Protein AF-A0A522R676-F1 (afdb_monomer_lite)

Secondary structure (DSSP, 8-state):
-HHHHHHHHHHHT-TTTTSS-SS---BTTB--HHHHHHHHHHHHHHHHTT--TTTTS----

pLDDT: mean 78.42, std 13.66, range [49.56, 94.0]

Foldseek 3Di:
DVVLLVVLVVVLVPPCQPVDDPDPQDDVVDDHPVNVVSVVSNCVVCVVVVDNPCVVPDDDD

Structure (mmCIF, N/CA/C/O backbone):
data_AF-A0A522R676-F1
#
_entry.id   AF-A0A522R676-F1
#
loop_
_atom_site.group_PDB
_atom_site.id
_atom_site.type_symbol
_atom_site.label_atom_id
_atom_site.label_alt_id
_atom_site.label_comp_id
_atom_site.label_asym_id
_atom_site.label_entity_id
_atom_site.label_seq_id
_atom_site.pdbx_PDB_ins_code
_atom_site.Cartn_x
_atom_site.Cartn_y
_atom_site.Cartn_z
_atom_site.occupancy
_atom_site.B_iso_or_equiv
_atom_site.auth_seq_id
_atom_site.auth_comp_id
_atom_site.auth_asym_id
_atom_site.auth_atom_id
_atom_site.pdbx_PDB_model_num
ATOM 1 N N . MET A 1 1 ? -15.993 6.717 -3.367 1.00 84.31 1 MET A N 1
ATOM 2 C CA . MET A 1 1 ? -14.911 5.970 -2.682 1.00 84.31 1 MET A CA 1
ATOM 3 C C . MET A 1 1 ? -14.583 4.621 -3.313 1.00 84.31 1 MET A C 1
ATOM 5 O O . MET A 1 1 ? -13.404 4.320 -3.389 1.00 84.31 1 MET A O 1
ATOM 9 N N . VAL A 1 2 ? -15.554 3.855 -3.835 1.00 90.88 2 VAL A N 1
ATOM 10 C CA . VAL A 1 2 ? -15.281 2.569 -4.521 1.00 90.88 2 VAL A CA 1
ATOM 11 C C . VAL A 1 2 ? -14.333 2.725 -5.721 1.00 90.88 2 VAL A C 1
ATOM 13 O O . VAL A 1 2 ? -13.297 2.074 -5.761 1.00 90.88 2 VAL A O 1
ATOM 16 N N . MET A 1 3 ? -14.631 3.642 -6.653 1.00 92.62 3 MET A N 1
ATOM 17 C CA . MET A 1 3 ? -13.765 3.895 -7.818 1.00 92.62 3 MET A CA 1
ATOM 18 C C . MET A 1 3 ? -12.352 4.332 -7.419 1.00 92.62 3 MET A C 1
ATOM 20 O O . MET A 1 3 ? -11.385 3.842 -7.985 1.00 92.62 3 MET A O 1
ATOM 24 N N . ALA A 1 4 ? -12.226 5.200 -6.409 1.00 90.06 4 ALA A N 1
ATOM 25 C CA . ALA A 1 4 ? -10.925 5.622 -5.891 1.00 90.06 4 ALA A CA 1
ATOM 26 C C . ALA A 1 4 ? -10.122 4.432 -5.338 1.00 90.06 4 ALA A C 1
ATOM 28 O O . ALA A 1 4 ? -8.937 4.326 -5.615 1.00 90.06 4 ALA A O 1
ATOM 29 N N . GLY A 1 5 ? -10.772 3.505 -4.625 1.00 91.62 5 GLY A N 1
ATOM 30 C CA . GLY A 1 5 ? -10.130 2.277 -4.151 1.00 91.62 5 GLY A CA 1
ATOM 31 C C . GL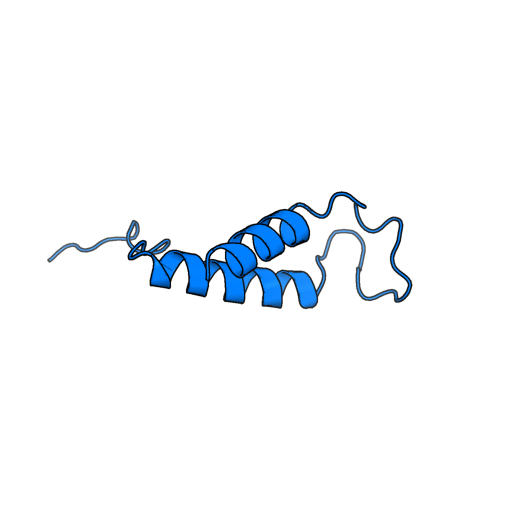Y A 1 5 ? -9.621 1.392 -5.288 1.00 91.62 5 GLY A C 1
ATOM 32 O O . GLY A 1 5 ? -8.479 0.954 -5.242 1.00 91.62 5 GLY A O 1
ATOM 33 N N . ILE A 1 6 ? -10.437 1.176 -6.325 1.00 92.69 6 ILE A N 1
ATOM 34 C CA . ILE A 1 6 ? -10.049 0.379 -7.502 1.00 92.69 6 ILE A CA 1
ATOM 35 C C . ILE A 1 6 ? -8.852 1.016 -8.217 1.00 92.69 6 ILE A C 1
ATOM 37 O O . ILE A 1 6 ? -7.891 0.319 -8.527 1.00 92.69 6 ILE A O 1
ATOM 41 N N . ILE A 1 7 ? -8.881 2.335 -8.424 1.00 91.00 7 ILE A N 1
ATOM 42 C CA . ILE A 1 7 ? -7.783 3.070 -9.065 1.00 91.00 7 ILE A CA 1
ATOM 43 C C . ILE A 1 7 ? -6.502 2.947 -8.236 1.00 91.00 7 ILE A C 1
ATOM 45 O O . ILE A 1 7 ? -5.467 2.609 -8.795 1.00 91.00 7 ILE A O 1
ATOM 49 N N . CYS A 1 8 ? -6.566 3.142 -6.914 1.00 91.44 8 CYS A N 1
ATOM 50 C CA . CYS A 1 8 ? -5.397 2.978 -6.048 1.00 91.44 8 CYS A CA 1
ATOM 51 C C . CYS A 1 8 ? -4.818 1.560 -6.104 1.00 91.44 8 CYS A C 1
ATOM 53 O O . CYS A 1 8 ? -3.605 1.412 -6.127 1.00 91.44 8 CYS A O 1
ATOM 55 N N . VAL A 1 9 ? -5.662 0.523 -6.129 1.00 90.81 9 VAL A N 1
ATOM 56 C CA . VAL A 1 9 ? -5.196 -0.870 -6.219 1.00 90.81 9 VAL A CA 1
ATOM 57 C C . VAL A 1 9 ? -4.500 -1.131 -7.553 1.00 90.81 9 VAL A C 1
ATOM 59 O O . VAL A 1 9 ? -3.425 -1.713 -7.559 1.00 90.81 9 VAL A O 1
ATOM 62 N N . ILE A 1 10 ? -5.076 -0.680 -8.670 1.00 89.06 10 ILE A N 1
ATOM 63 C CA . ILE A 1 10 ? -4.461 -0.837 -9.998 1.00 89.06 10 ILE A CA 1
ATOM 64 C C . ILE A 1 10 ? -3.131 -0.078 -10.072 1.00 89.06 10 ILE A C 1
ATOM 66 O O . ILE A 1 10 ? -2.162 -0.613 -10.598 1.00 89.06 10 ILE A O 1
ATOM 70 N N . TYR A 1 11 ? -3.080 1.131 -9.509 1.00 85.81 11 TYR A N 1
ATOM 71 C CA . TYR A 1 11 ? -1.878 1.963 -9.478 1.00 85.81 11 TYR A CA 1
ATOM 72 C C . TYR A 1 11 ? -0.742 1.309 -8.682 1.00 85.81 11 TYR A C 1
ATOM 74 O O . TYR A 1 11 ? 0.369 1.185 -9.173 1.00 85.81 11 TYR A O 1
ATOM 82 N N . LEU A 1 12 ? -1.044 0.813 -7.477 1.00 86.50 12 LEU A N 1
ATOM 83 C CA . LEU A 1 12 ? -0.067 0.150 -6.604 1.00 86.50 12 LEU A CA 1
ATOM 84 C C . LEU A 1 12 ? 0.370 -1.232 -7.097 1.00 86.50 12 LEU A C 1
ATOM 86 O O . LEU A 1 12 ? 1.382 -1.748 -6.634 1.00 86.50 12 LEU A O 1
ATOM 90 N N . LEU A 1 13 ? -0.394 -1.858 -7.997 1.00 85.81 13 LEU A N 1
ATOM 91 C CA . LEU A 1 13 ? 0.043 -3.083 -8.664 1.00 85.81 13 LEU A CA 1
ATOM 92 C C . LEU A 1 13 ? 1.161 -2.821 -9.678 1.00 85.81 13 LEU A C 1
ATOM 94 O O . LEU A 1 13 ? 1.804 -3.791 -10.073 1.00 85.81 13 LEU A O 1
ATOM 98 N N . ASN A 1 14 ? 1.378 -1.556 -10.071 1.00 79.81 14 ASN A N 1
ATOM 99 C CA . ASN A 1 14 ? 2.472 -1.105 -10.932 1.00 79.81 14 ASN A CA 1
ATOM 100 C C . ASN A 1 14 ? 2.714 -2.073 -12.119 1.00 79.81 14 ASN A C 1
ATOM 102 O O . ASN A 1 14 ? 3.769 -2.706 -12.220 1.00 79.81 14 ASN A O 1
ATOM 106 N N . PRO A 1 15 ? 1.695 -2.299 -12.980 1.00 69.94 15 PRO A N 1
ATOM 107 C CA . PRO A 1 15 ? 1.741 -3.327 -14.027 1.00 69.94 15 PRO A CA 1
ATOM 108 C C . PRO A 1 15 ? 2.776 -3.035 -15.121 1.00 69.94 15 PRO A C 1
ATOM 110 O O . PRO A 1 15 ? 3.176 -3.937 -15.854 1.00 69.94 15 PRO A O 1
ATOM 113 N N . ASP A 1 16 ? 3.186 -1.779 -15.249 1.00 70.38 16 ASP A N 1
ATOM 114 C CA . ASP A 1 16 ? 4.233 -1.302 -16.142 1.00 70.38 16 ASP A CA 1
ATOM 115 C C . ASP A 1 16 ? 5.647 -1.491 -15.567 1.00 70.38 16 ASP A C 1
ATOM 117 O O . ASP A 1 16 ? 6.614 -1.358 -16.317 1.00 70.38 16 ASP A O 1
ATOM 121 N N . ALA A 1 17 ? 5.777 -1.853 -14.282 1.00 65.75 17 ALA A N 1
ATOM 122 C CA . ALA A 1 17 ? 7.032 -2.151 -13.590 1.00 65.75 17 ALA A CA 1
ATOM 123 C C . ALA A 1 17 ? 8.116 -1.064 -13.752 1.00 65.75 17 ALA A C 1
ATOM 125 O O . ALA A 1 17 ? 9.310 -1.376 -13.779 1.00 65.75 17 ALA A O 1
ATOM 126 N N . GLY A 1 18 ? 7.715 0.205 -13.900 1.00 61.78 18 GLY A N 1
ATOM 127 C CA . GLY A 1 18 ? 8.633 1.324 -14.136 1.00 61.78 18 GLY A CA 1
ATOM 128 C C . GLY A 1 18 ? 9.280 1.342 -15.530 1.00 61.78 18 GLY A C 1
ATOM 129 O O . GLY A 1 18 ? 10.280 2.027 -15.735 1.00 61.78 18 GLY A O 1
ATOM 130 N N . VAL A 1 19 ? 8.750 0.587 -16.503 1.00 61.69 19 VAL A N 1
ATOM 131 C CA . VAL A 1 19 ? 9.264 0.526 -17.889 1.00 61.69 19 VAL A CA 1
ATOM 132 C C . VAL A 1 19 ? 8.748 1.693 -18.749 1.00 61.69 19 VAL A C 1
ATOM 134 O O . VAL A 1 19 ? 9.342 2.005 -19.781 1.00 61.69 19 VAL A O 1
ATOM 137 N N . LEU A 1 20 ? 7.662 2.362 -18.339 1.00 60.75 20 LEU A N 1
ATOM 138 C CA . LEU A 1 20 ? 6.973 3.409 -19.112 1.00 60.75 20 LEU A CA 1
ATOM 139 C C . LEU A 1 20 ? 6.940 4.780 -18.416 1.00 60.75 20 LEU A C 1
ATOM 141 O O . LEU A 1 20 ? 5.991 5.544 -18.593 1.00 60.75 20 LEU A O 1
ATOM 145 N N . GLU A 1 21 ? 7.964 5.133 -17.643 1.00 62.38 21 GLU A N 1
ATOM 146 C CA . GLU A 1 21 ? 7.982 6.428 -16.962 1.00 62.38 21 GLU A CA 1
ATOM 147 C C . GLU A 1 21 ? 8.630 7.537 -17.796 1.00 62.38 21 GLU A C 1
ATOM 149 O O . GLU A 1 21 ? 9.777 7.455 -18.232 1.00 62.38 21 GLU A O 1
ATOM 154 N N . LEU A 1 22 ? 7.863 8.610 -18.012 1.00 58.06 22 LEU A N 1
ATOM 155 C CA . LEU A 1 22 ? 8.274 9.819 -18.735 1.00 58.06 22 LEU A CA 1
ATOM 156 C C . LEU A 1 22 ? 9.236 10.699 -17.909 1.00 58.06 22 LEU A C 1
ATOM 158 O O . LEU A 1 22 ? 9.892 11.585 -18.457 1.00 58.06 22 LEU A O 1
ATOM 162 N N . ILE A 1 23 ? 9.304 10.473 -16.593 1.00 64.81 23 ILE A N 1
ATOM 163 C CA . ILE A 1 23 ? 10.114 11.222 -15.626 1.00 64.81 23 ILE A CA 1
ATOM 164 C C . ILE A 1 23 ? 10.820 10.204 -14.723 1.00 64.81 23 ILE A C 1
ATOM 166 O O . ILE A 1 23 ? 10.156 9.289 -14.245 1.00 64.81 23 ILE A O 1
ATOM 170 N N . PRO A 1 24 ? 12.127 10.351 -14.453 1.00 60.62 24 PRO A N 1
ATOM 171 C CA . PRO A 1 24 ? 12.839 9.456 -13.551 1.00 60.62 24 PRO A CA 1
ATOM 172 C C . PRO A 1 24 ? 12.541 9.833 -12.085 1.00 60.62 24 PRO A C 1
ATOM 174 O O . PRO A 1 24 ? 13.396 10.415 -11.422 1.00 60.62 24 PRO A O 1
ATOM 177 N N . ASP A 1 25 ? 11.324 9.555 -11.600 1.00 64.25 25 ASP A N 1
ATOM 178 C CA . ASP A 1 25 ? 10.983 9.605 -10.159 1.00 64.25 25 ASP A CA 1
ATOM 179 C C . ASP A 1 25 ? 11.246 8.247 -9.474 1.00 64.25 25 ASP A C 1
ATOM 181 O O . ASP A 1 25 ? 11.434 8.183 -8.260 1.00 64.25 25 ASP A O 1
ATOM 185 N N . ASN A 1 26 ? 11.391 7.168 -10.257 1.00 59.81 26 ASN A N 1
ATOM 186 C CA . ASN A 1 26 ? 11.679 5.835 -9.738 1.00 59.81 26 ASN A CA 1
ATOM 187 C C . ASN A 1 26 ? 13.178 5.573 -9.722 1.00 59.81 26 ASN A C 1
ATOM 189 O O . ASN A 1 26 ? 13.831 5.393 -10.754 1.00 59.81 26 ASN A O 1
ATOM 193 N N . ILE A 1 27 ? 13.737 5.486 -8.519 1.00 63.03 27 ILE A N 1
ATOM 194 C CA . ILE A 1 27 ? 15.051 4.883 -8.340 1.00 63.03 27 ILE A CA 1
ATOM 195 C C . ILE A 1 27 ? 14.814 3.369 -8.331 1.00 63.03 27 ILE A C 1
ATOM 197 O O . ILE A 1 27 ? 14.007 2.895 -7.537 1.00 63.03 27 ILE A O 1
ATOM 201 N N . PRO A 1 28 ? 15.492 2.565 -9.164 1.00 54.69 28 PRO A N 1
ATOM 202 C CA . PRO A 1 28 ? 15.329 1.116 -9.112 1.00 54.69 28 PRO A CA 1
ATOM 203 C C . PRO A 1 28 ? 15.513 0.618 -7.668 1.00 54.69 28 PRO A C 1
ATOM 205 O O . PRO A 1 28 ? 16.487 0.993 -7.017 1.00 54.69 28 PRO A O 1
ATOM 208 N N . ILE A 1 29 ? 14.578 -0.215 -7.184 1.00 62.31 29 ILE A N 1
ATOM 209 C CA . ILE A 1 29 ? 14.456 -0.733 -5.796 1.00 62.31 29 ILE A CA 1
ATOM 210 C C . ILE A 1 29 ? 13.712 0.207 -4.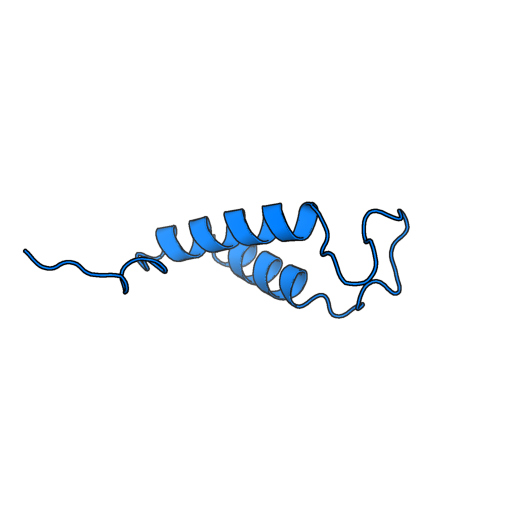815 1.00 62.31 29 ILE A C 1
ATOM 212 O O . ILE A 1 29 ? 13.194 -0.273 -3.806 1.00 62.31 29 ILE A O 1
ATOM 216 N N . ILE A 1 30 ? 13.582 1.506 -5.100 1.00 68.00 30 ILE A N 1
ATOM 217 C CA . ILE A 1 30 ? 12.872 2.488 -4.261 1.00 68.00 30 ILE A CA 1
ATOM 218 C C . ILE A 1 30 ? 11.636 2.982 -5.031 1.00 68.00 30 ILE A C 1
ATOM 220 O O . ILE A 1 30 ? 11.766 3.597 -6.083 1.00 68.00 30 ILE A O 1
ATOM 224 N N . GLY A 1 31 ? 10.441 2.682 -4.513 1.00 68.88 31 GLY A N 1
ATOM 225 C CA . GLY A 1 31 ? 9.167 3.063 -5.139 1.00 68.88 31 GLY A CA 1
ATOM 226 C C . GLY A 1 31 ? 8.961 4.578 -5.287 1.00 68.88 31 GLY A C 1
ATOM 227 O O . GLY A 1 31 ? 9.700 5.379 -4.710 1.00 68.88 31 GLY A O 1
ATOM 228 N N . ASN A 1 32 ? 7.932 4.950 -6.042 1.00 79.44 32 ASN A N 1
ATOM 229 C CA . ASN A 1 32 ? 7.605 6.321 -6.433 1.00 79.44 32 ASN A CA 1
ATOM 230 C C . ASN A 1 32 ? 6.888 7.089 -5.300 1.00 79.44 32 ASN A C 1
ATOM 232 O O . ASN A 1 32 ? 6.195 6.519 -4.445 1.00 79.44 32 ASN A O 1
ATOM 236 N N . LEU A 1 33 ? 7.017 8.418 -5.285 1.00 83.38 33 LEU A N 1
ATOM 237 C CA . LEU A 1 33 ? 6.260 9.287 -4.384 1.00 83.38 33 LEU A CA 1
ATOM 238 C C . LEU A 1 33 ? 4.740 9.205 -4.619 1.00 83.38 33 LEU A C 1
ATOM 240 O O . LEU A 1 33 ? 3.947 9.328 -3.677 1.00 83.38 33 LEU A O 1
ATOM 244 N N . ASP A 1 34 ? 4.307 8.991 -5.855 1.00 83.25 34 ASP A N 1
ATOM 245 C CA . ASP A 1 34 ? 2.889 8.844 -6.179 1.00 83.25 34 ASP A CA 1
ATOM 246 C C . ASP A 1 34 ? 2.280 7.529 -5.643 1.00 83.25 34 ASP A C 1
ATOM 248 O O . ASP A 1 34 ? 1.135 7.531 -5.181 1.00 83.25 34 ASP A O 1
ATOM 252 N N . GLU A 1 35 ? 3.054 6.445 -5.557 1.00 86.75 35 GLU A N 1
ATOM 253 C CA . GLU A 1 35 ? 2.680 5.187 -4.906 1.00 86.75 35 GLU A CA 1
ATOM 254 C C . GLU A 1 35 ? 2.446 5.410 -3.403 1.00 86.75 35 GLU A C 1
ATOM 256 O O . GLU A 1 35 ? 1.509 4.857 -2.813 1.00 86.75 35 GLU A O 1
ATOM 261 N N . VAL A 1 36 ? 3.214 6.300 -2.762 1.00 87.31 36 VAL A N 1
ATOM 262 C CA . VAL A 1 36 ? 2.961 6.708 -1.368 1.00 87.31 36 VAL A CA 1
ATOM 263 C C . VAL A 1 36 ? 1.610 7.416 -1.250 1.00 87.31 36 VAL A C 1
ATOM 265 O O . VAL A 1 36 ? 0.811 7.103 -0.359 1.00 87.31 36 VAL A O 1
ATOM 268 N N . ALA A 1 37 ? 1.311 8.343 -2.162 1.00 89.38 37 ALA A N 1
ATOM 269 C CA . ALA A 1 37 ? 0.032 9.046 -2.179 1.00 89.38 37 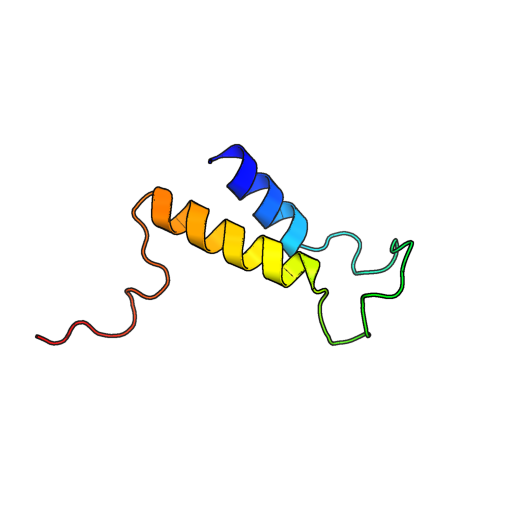ALA 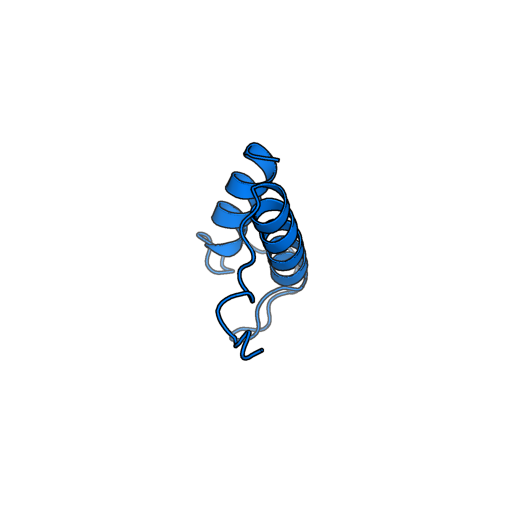A CA 1
ATOM 270 C C . ALA A 1 37 ? -1.147 8.088 -2.437 1.00 89.38 37 ALA A C 1
ATOM 272 O O . ALA A 1 37 ? -2.161 8.150 -1.728 1.00 89.38 37 ALA A O 1
ATOM 273 N N . ALA A 1 38 ? -0.997 7.160 -3.386 1.00 91.81 38 ALA A N 1
ATOM 274 C CA . ALA A 1 38 ? -1.974 6.117 -3.686 1.00 91.81 38 ALA A CA 1
ATOM 275 C C . ALA A 1 38 ? -2.202 5.192 -2.481 1.00 91.81 38 ALA A C 1
ATOM 277 O O . ALA A 1 38 ? -3.349 4.876 -2.157 1.00 91.81 38 ALA A O 1
ATOM 278 N N . THR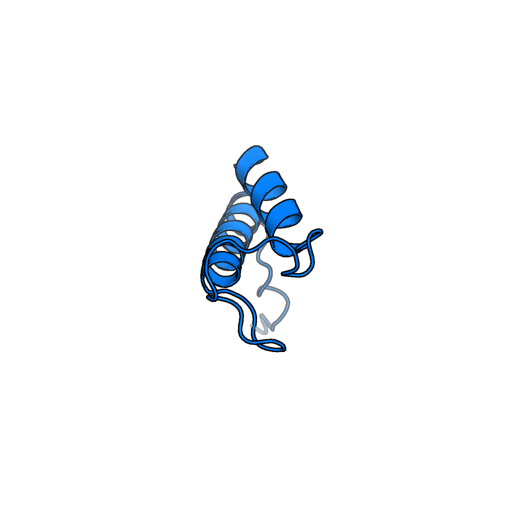 A 1 39 ? -1.143 4.840 -1.748 1.00 91.81 39 THR A N 1
ATOM 279 C CA . THR A 1 39 ? -1.222 4.042 -0.515 1.00 91.81 39 THR A CA 1
ATOM 280 C C . THR A 1 39 ? -1.995 4.772 0.582 1.00 91.81 39 THR A C 1
ATOM 282 O O . THR A 1 39 ? -2.924 4.214 1.172 1.00 91.81 39 THR A O 1
ATOM 285 N N . ILE A 1 40 ? -1.677 6.045 0.843 1.00 92.88 40 ILE A N 1
ATOM 286 C CA . ILE A 1 40 ? -2.388 6.855 1.847 1.00 92.88 40 ILE A CA 1
ATOM 287 C C . ILE A 1 40 ? -3.872 6.989 1.482 1.00 92.88 40 ILE A C 1
ATOM 289 O O . ILE A 1 40 ? -4.743 6.898 2.356 1.00 92.88 40 ILE A O 1
ATOM 293 N N . LEU A 1 41 ? -4.179 7.200 0.200 1.00 94.00 41 LEU A N 1
ATOM 294 C CA . LEU A 1 41 ? -5.554 7.287 -0.280 1.00 94.00 41 LEU A CA 1
ATOM 295 C C . LEU A 1 41 ? -6.289 5.951 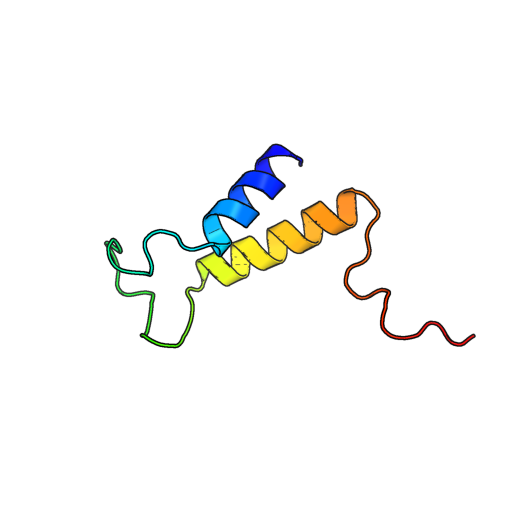-0.123 1.00 94.00 41 LEU A C 1
ATOM 297 O O . LEU A 1 41 ? -7.414 5.940 0.380 1.00 94.00 41 LEU A O 1
ATOM 301 N N . LEU A 1 42 ? -5.648 4.828 -0.452 1.00 93.94 42 LEU A N 1
ATOM 302 C CA . LEU A 1 42 ? -6.218 3.495 -0.276 1.00 93.94 42 LEU A CA 1
ATOM 303 C C . LEU A 1 42 ? -6.537 3.206 1.196 1.00 93.94 42 LEU A C 1
ATOM 305 O O . LEU A 1 42 ? -7.643 2.764 1.505 1.00 93.94 42 LEU A O 1
ATOM 309 N N . LEU A 1 43 ? -5.633 3.541 2.122 1.00 93.44 43 LEU A N 1
ATOM 310 C CA . LEU A 1 43 ? -5.876 3.405 3.564 1.00 93.44 43 LEU A CA 1
ATOM 311 C C . LEU A 1 43 ? -7.093 4.222 4.023 1.00 93.44 43 LEU A C 1
ATOM 313 O O . LEU A 1 43 ? -7.889 3.751 4.840 1.00 93.44 43 LEU A O 1
ATOM 317 N N . LYS A 1 44 ? -7.285 5.431 3.477 1.00 92.50 44 LYS A N 1
ATOM 318 C CA . LYS A 1 44 ? -8.479 6.249 3.746 1.00 92.50 44 LYS A CA 1
ATOM 319 C C . LYS A 1 44 ? -9.750 5.623 3.169 1.00 92.50 44 LYS A C 1
ATOM 321 O O . LYS A 1 44 ? -10.784 5.667 3.834 1.00 92.50 44 LYS A O 1
ATOM 326 N N . VAL A 1 45 ? -9.688 5.029 1.975 1.00 93.88 45 VAL A N 1
ATOM 327 C CA . VAL A 1 45 ? -10.824 4.315 1.366 1.00 93.88 45 VAL A CA 1
ATOM 328 C C . VAL A 1 45 ? -11.206 3.095 2.204 1.00 93.88 45 VAL A C 1
ATOM 330 O O . VAL A 1 45 ? -12.376 2.935 2.538 1.00 93.88 45 VAL A O 1
ATOM 333 N N . ILE A 1 46 ? -10.234 2.281 2.615 1.00 92.12 46 ILE A N 1
ATOM 334 C CA . ILE A 1 46 ? -10.451 1.106 3.473 1.00 92.12 46 ILE A CA 1
ATOM 335 C C . ILE A 1 46 ? -11.086 1.526 4.808 1.00 92.12 46 ILE A C 1
ATOM 337 O O . ILE A 1 46 ? -12.097 0.956 5.224 1.00 92.12 46 ILE A O 1
ATOM 341 N N . LYS A 1 47 ? -10.563 2.591 5.433 1.00 91.12 47 LYS A N 1
ATOM 342 C CA . LYS A 1 47 ? -11.127 3.165 6.663 1.00 91.12 47 LYS A CA 1
ATOM 343 C C . LYS A 1 47 ? -12.555 3.674 6.480 1.00 91.12 47 LYS A C 1
ATOM 345 O O . LYS A 1 47 ? -13.368 3.520 7.388 1.00 91.12 47 LYS A O 1
ATOM 350 N N . TYR A 1 48 ? -12.877 4.265 5.329 1.00 91.88 48 TYR A N 1
ATOM 351 C CA . TYR A 1 48 ? -14.233 4.725 5.028 1.00 91.88 48 TYR A CA 1
ATOM 352 C C . TYR A 1 48 ? -15.252 3.581 4.994 1.00 91.88 48 TYR A C 1
ATOM 354 O O . TYR A 1 48 ? -16.367 3.750 5.476 1.00 91.88 48 TYR A O 1
ATOM 362 N N . PHE A 1 49 ? -14.857 2.401 4.512 1.00 92.88 49 PHE A N 1
ATOM 363 C CA . PHE A 1 49 ? -15.694 1.195 4.557 1.00 92.88 49 PHE A CA 1
ATOM 364 C C . PHE A 1 49 ? -15.756 0.536 5.946 1.00 92.88 49 PHE A C 1
ATOM 366 O O . PHE A 1 49 ? -16.315 -0.547 6.094 1.00 92.88 49 PHE A O 1
ATOM 373 N N . GLY A 1 50 ? -15.209 1.184 6.978 1.00 88.31 50 GLY A N 1
ATOM 374 C CA . GLY A 1 50 ? -15.270 0.717 8.361 1.00 88.31 50 GLY A CA 1
ATOM 375 C C . GLY A 1 50 ? -14.175 -0.278 8.734 1.00 88.31 50 GLY A C 1
ATOM 376 O O . GLY A 1 50 ? -14.155 -0.758 9.867 1.00 88.31 50 GLY A O 1
ATOM 377 N N . TRP A 1 51 ? -13.236 -0.572 7.832 1.00 87.38 51 TRP A N 1
ATOM 378 C CA . TRP A 1 51 ? -12.136 -1.475 8.138 1.00 87.38 51 TRP A CA 1
ATOM 379 C C . TRP A 1 51 ? -10.928 -0.693 8.659 1.00 87.38 51 TRP A C 1
ATOM 381 O O . TRP A 1 51 ? -10.454 0.248 8.028 1.00 87.38 51 TRP A O 1
ATOM 391 N N . ASN A 1 52 ? -10.420 -1.064 9.835 1.00 84.19 52 ASN A N 1
ATOM 392 C CA . ASN A 1 52 ? -9.186 -0.501 10.372 1.00 84.19 52 ASN A CA 1
ATOM 393 C C . ASN A 1 52 ? -8.012 -1.451 10.076 1.00 84.19 52 ASN A C 1
ATOM 395 O O . ASN A 1 52 ? -7.852 -2.427 10.814 1.00 84.19 52 ASN A O 1
ATOM 399 N N . PRO A 1 53 ? -7.171 -1.177 9.061 1.00 75.88 53 PRO A N 1
ATOM 400 C CA . PRO A 1 53 ? -6.058 -2.059 8.703 1.00 75.88 53 PRO A CA 1
ATOM 401 C C . PRO A 1 53 ? -5.020 -2.197 9.830 1.00 75.88 53 PRO A C 1
ATOM 403 O O . PRO A 1 53 ? -4.331 -3.206 9.915 1.00 75.88 53 PRO A O 1
ATOM 406 N N . PHE A 1 54 ? -4.964 -1.235 10.756 1.00 79.31 54 PHE A N 1
ATOM 407 C CA . PHE A 1 54 ? -4.077 -1.266 11.925 1.00 79.31 54 PHE A CA 1
ATOM 408 C C . PHE A 1 54 ? -4.757 -1.808 13.191 1.00 79.31 54 PHE A C 1
ATOM 410 O O . PHE A 1 54 ? -4.141 -1.882 14.250 1.00 79.31 54 PHE A O 1
ATOM 417 N N . GLY A 1 55 ? -6.031 -2.203 13.108 1.00 72.31 55 GLY A N 1
ATOM 418 C CA . GLY A 1 55 ? -6.808 -2.698 14.249 1.00 72.31 55 GLY A CA 1
ATOM 419 C C . GLY A 1 55 ? -6.373 -4.072 14.769 1.00 72.31 55 GLY A C 1
ATOM 420 O O . GLY A 1 55 ? -6.834 -4.483 15.830 1.00 72.31 55 GLY A O 1
ATOM 421 N N . LEU A 1 56 ? -5.489 -4.769 14.044 1.00 66.62 56 LEU A N 1
ATOM 422 C CA . LEU A 1 56 ? -4.930 -6.066 14.435 1.00 66.62 56 LEU A CA 1
ATOM 423 C C . LEU A 1 56 ? -3.835 -5.942 15.508 1.00 66.62 56 LEU A C 1
ATOM 425 O O . LEU A 1 56 ? -3.572 -6.906 16.226 1.00 66.62 56 LEU A O 1
ATOM 429 N N . TRP A 1 57 ? -3.234 -4.759 15.680 1.00 69.31 57 TRP A N 1
ATOM 430 C CA . TRP A 1 57 ? -2.260 -4.516 16.744 1.00 69.31 57 TRP A CA 1
ATOM 431 C C . TRP A 1 57 ? -2.972 -4.059 18.025 1.00 69.31 57 TRP A C 1
ATOM 433 O O . TRP A 1 57 ? -3.055 -2.880 18.345 1.00 69.31 57 TRP A O 1
ATOM 443 N N . GLY A 1 58 ? -3.504 -5.041 18.756 1.00 59.50 58 GLY A N 1
ATOM 444 C CA . GLY A 1 58 ? -3.700 -4.994 20.206 1.00 59.50 58 GLY A CA 1
ATOM 445 C C . GLY A 1 58 ? -4.597 -3.888 20.769 1.00 59.50 58 GLY A C 1
ATOM 446 O O . GLY A 1 58 ? -4.110 -2.909 21.324 1.00 59.50 58 GLY A O 1
ATOM 447 N N . LYS A 1 59 ? -5.905 -4.151 20.853 1.00 57.44 59 LYS A N 1
ATOM 448 C CA . LYS A 1 59 ? -6.644 -3.748 22.058 1.00 57.44 59 LYS A CA 1
ATOM 449 C C . LYS A 1 59 ? -6.546 -4.868 23.093 1.00 57.44 59 LYS A C 1
ATOM 451 O O . LYS A 1 59 ? -7.379 -5.770 23.102 1.00 57.44 59 LYS A O 1
ATOM 456 N N . LYS A 1 60 ? -5.552 -4.804 23.982 1.00 52.31 60 LYS A N 1
ATOM 457 C CA . LYS A 1 60 ? -5.759 -5.303 25.347 1.00 52.31 60 LYS A CA 1
ATOM 458 C C . LYS A 1 60 ? -6.323 -4.134 26.151 1.00 52.31 60 LYS A C 1
ATOM 460 O O . LYS A 1 60 ? -5.768 -3.040 26.092 1.00 52.31 60 LYS A O 1
ATOM 465 N N . LYS A 1 61 ? -7.489 -4.367 26.758 1.00 49.56 61 LYS A N 1
ATOM 466 C CA . LYS A 1 61 ? -8.059 -3.503 27.797 1.00 49.56 61 LYS A CA 1
ATOM 467 C C . LYS A 1 61 ? -7.041 -3.258 28.903 1.00 49.56 61 LYS A C 1
ATOM 469 O O . LYS A 1 61 ? -6.247 -4.193 29.153 1.00 49.56 61 LYS A O 1
#

Sequence (61 aa):
MVMAGIICVIYLLNPDAGVLELIPDNIPIIGNLDEVAATILLLKVIKYFGWNPFGLWGKKK

Radius of gyration: 14.66 Å; chains: 1; bounding box: 31×17×47 Å